Protein AF-A0A3B0TG86-F1 (afdb_monomer)

Secondary structure (DSSP, 8-state):
-TT--------S---TTT--GGG-EEEEE-SS-EEEEETTEEEEE-STT--EEEEE-TTT--EEE----HHHHHHHHHHHHHHHHHHHTTTT---

Solvent-accessible surface area (backbone atoms only — not comparable to full-atom values): 5944 Å² total; per-residue (Å²): 98,97,83,72,66,86,77,91,77,81,63,90,73,72,58,76,92,74,57,54,79,93,72,47,66,46,82,46,75,59,100,63,39,40,29,36,39,42,89,51,38,36,40,36,44,37,68,89,82,50,65,46,35,26,43,43,38,88,88,78,71,45,71,46,81,49,83,80,51,71,66,62,48,50,53,47,50,48,58,54,53,49,51,51,49,31,55,78,67,62,63,67,62,85,131

Nearest PDB structures (foldseek):
  3lxq-assembly2_B  TM=8.710E-01  e=1.175E-03  Vibrio parahaemolyticus
  1we5-assembly1_E  TM=5.448E-01  e=4.163E+00  Escherichia coli
  1we5-assembly1_D  TM=5.282E-01  e=4.411E+00  Escherichi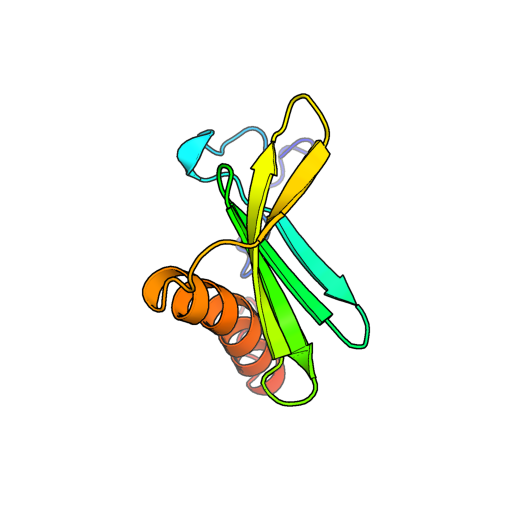a coli
  1we5-assembly1_B  TM=5.031E-01  e=5.562E+00  Escherichia coli
  2f2h-assembly1_B  TM=5.034E-01  e=6.618E+00  Escherichia coli

Structure (mmCIF, N/CA/C/O backbone):
data_AF-A0A3B0TG86-F1
#
_entry.id   AF-A0A3B0TG86-F1
#
loop_
_atom_site.group_PDB
_atom_site.id
_atom_site.type_symbol
_atom_site.label_atom_id
_atom_site.label_alt_id
_atom_site.label_comp_id
_atom_site.label_asym_id
_atom_site.label_entity_id
_atom_site.label_seq_id
_atom_site.pdbx_PDB_ins_code
_atom_site.Cartn_x
_atom_site.Cartn_y
_atom_site.Cartn_z
_atom_site.occupancy
_atom_site.B_iso_or_equiv
_atom_site.auth_seq_id
_atom_site.auth_comp_id
_atom_site.auth_asym_id
_atom_site.auth_atom_id
_atom_site.pdbx_PDB_model_num
ATOM 1 N N . GLY A 1 1 ? 4.174 14.021 -16.676 1.00 76.94 1 GLY A N 1
ATOM 2 C CA . GLY A 1 1 ? 4.950 14.457 -15.506 1.00 76.94 1 GLY A CA 1
ATOM 3 C C . GLY A 1 1 ? 5.493 15.848 -15.740 1.00 76.94 1 GLY A C 1
ATOM 4 O O . GLY A 1 1 ? 5.519 16.290 -16.882 1.00 76.94 1 GLY A O 1
ATOM 5 N N . TYR A 1 2 ? 5.921 16.524 -14.674 1.00 82.00 2 TYR A N 1
ATOM 6 C CA . TYR A 1 2 ? 6.348 17.932 -14.698 1.00 82.00 2 TYR A CA 1
ATOM 7 C C . TYR A 1 2 ? 7.473 18.255 -15.691 1.00 82.00 2 TYR A C 1
ATOM 9 O O . TYR A 1 2 ? 7.513 19.358 -16.218 1.00 82.00 2 TYR A O 1
ATOM 17 N N . LEU A 1 3 ? 8.351 17.292 -15.987 1.00 87.81 3 LEU A N 1
ATOM 18 C CA . LEU A 1 3 ? 9.476 17.475 -16.914 1.00 87.81 3 LEU A CA 1
ATOM 19 C C . LEU A 1 3 ? 9.122 17.185 -18.384 1.00 87.81 3 LEU A C 1
ATOM 21 O O . LEU A 1 3 ? 9.999 17.184 -19.236 1.00 87.81 3 LEU A O 1
ATOM 25 N N . ASN A 1 4 ? 7.851 16.893 -18.683 1.00 81.50 4 ASN A N 1
ATOM 26 C CA . ASN A 1 4 ? 7.362 16.522 -20.017 1.00 81.50 4 ASN A CA 1
ATOM 27 C C . ASN A 1 4 ? 8.100 15.335 -20.684 1.00 81.50 4 ASN A C 1
ATOM 29 O O . ASN A 1 4 ? 8.073 15.182 -21.901 1.00 81.50 4 ASN A O 1
ATOM 33 N N . TRP A 1 5 ? 8.754 14.477 -19.899 1.00 86.56 5 TRP A N 1
ATOM 34 C CA . TRP A 1 5 ? 9.401 13.268 -20.408 1.00 86.56 5 TRP A CA 1
ATOM 35 C C . TRP A 1 5 ? 8.389 12.1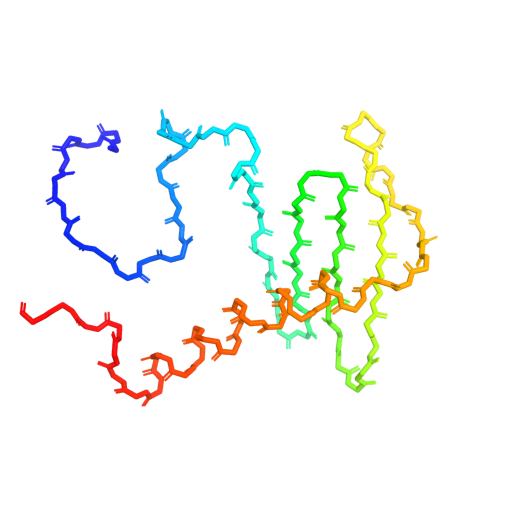45 -20.611 1.00 86.56 5 TRP A C 1
ATOM 37 O O . TRP A 1 5 ? 7.477 11.952 -19.798 1.00 86.56 5 TRP A O 1
ATOM 47 N N . THR A 1 6 ? 8.584 11.391 -21.688 1.00 81.12 6 THR A N 1
ATOM 48 C CA . THR A 1 6 ? 7.905 10.120 -21.927 1.00 81.12 6 THR A CA 1
ATOM 49 C C . THR A 1 6 ? 8.888 9.002 -21.610 1.00 81.12 6 THR A C 1
ATOM 51 O O . THR A 1 6 ? 10.047 9.049 -22.011 1.00 81.12 6 THR A O 1
ATOM 54 N N . TYR A 1 7 ? 8.454 8.044 -20.803 1.00 82.00 7 TYR A N 1
ATOM 55 C CA . TYR A 1 7 ? 9.239 6.876 -20.437 1.00 82.00 7 TYR A CA 1
ATOM 56 C C . TYR A 1 7 ? 8.277 5.736 -20.124 1.00 82.00 7 TYR A C 1
ATOM 58 O O . TYR A 1 7 ? 7.210 5.954 -19.541 1.00 82.00 7 TYR A O 1
ATOM 66 N N . GLU A 1 8 ? 8.652 4.524 -20.507 1.00 83.12 8 GLU A N 1
ATOM 67 C CA . GLU A 1 8 ? 8.038 3.330 -19.944 1.00 83.12 8 GLU A CA 1
ATOM 68 C C . GLU A 1 8 ? 8.593 3.132 -18.533 1.00 83.12 8 GLU A C 1
ATOM 70 O O . GLU A 1 8 ? 9.735 3.489 -18.251 1.00 83.12 8 GLU A O 1
ATOM 75 N N . SER A 1 9 ? 7.782 2.647 -17.597 1.00 84.94 9 SER A N 1
ATOM 76 C CA . SER A 1 9 ? 8.283 2.311 -16.263 1.00 84.94 9 SER A CA 1
ATOM 77 C C . SER A 1 9 ? 7.450 1.228 -15.610 1.00 84.94 9 SER A C 1
ATOM 79 O O . SER A 1 9 ? 6.233 1.175 -15.773 1.00 84.94 9 SER A O 1
ATOM 81 N N . TYR A 1 10 ? 8.120 0.437 -14.778 1.00 87.31 10 TYR A N 1
ATOM 82 C CA . TYR A 1 10 ? 7.504 -0.497 -13.839 1.00 87.31 10 TYR A CA 1
ATOM 83 C C . TYR A 1 10 ? 7.307 0.140 -12.455 1.00 87.31 10 TYR A C 1
ATOM 85 O O . TYR A 1 10 ? 7.273 -0.541 -11.430 1.00 87.31 10 TYR A O 1
ATOM 93 N N . PHE A 1 11 ? 7.229 1.474 -12.391 1.00 88.88 11 PHE A N 1
ATOM 94 C CA . PHE A 1 11 ? 7.077 2.175 -11.125 1.00 88.88 11 PHE A CA 1
ATOM 95 C C . PHE A 1 11 ? 5.694 1.940 -10.528 1.00 88.88 11 PHE A C 1
ATOM 97 O O . PHE A 1 11 ? 4.662 2.013 -11.190 1.00 88.88 11 PHE A O 1
ATOM 104 N N . TYR A 1 12 ? 5.679 1.725 -9.216 1.00 90.12 12 TYR A N 1
ATOM 105 C CA . TYR A 1 12 ? 4.442 1.609 -8.450 1.00 90.12 12 TYR A CA 1
ATOM 106 C C . TYR A 1 12 ? 3.786 2.982 -8.244 1.00 90.12 12 TYR A C 1
ATOM 108 O O . TYR A 1 12 ? 2.566 3.075 -8.063 1.00 90.12 12 TYR A O 1
ATOM 116 N N . GLY A 1 13 ? 4.588 4.051 -8.284 1.00 90.12 13 GLY A N 1
ATOM 117 C CA . GLY A 1 13 ? 4.118 5.430 -8.270 1.00 90.12 13 GLY A CA 1
ATOM 118 C C . GLY A 1 13 ? 3.356 5.785 -9.546 1.00 90.12 13 GLY A C 1
ATOM 119 O O . GLY A 1 13 ? 3.630 5.262 -10.621 1.00 90.12 13 GLY A O 1
ATOM 120 N N . ARG A 1 14 ? 2.387 6.692 -9.424 1.00 89.31 14 ARG A N 1
ATOM 121 C CA . ARG A 1 14 ? 1.637 7.238 -10.561 1.00 89.31 14 ARG A CA 1
ATOM 122 C C . ARG A 1 14 ? 1.829 8.750 -10.628 1.00 89.31 14 ARG A C 1
ATOM 124 O O . ARG A 1 14 ? 2.021 9.393 -9.600 1.00 89.31 14 ARG A O 1
ATOM 131 N N . ASP A 1 15 ? 1.742 9.312 -11.831 1.00 90.19 15 ASP A N 1
ATOM 132 C CA . ASP A 1 15 ? 1.763 10.764 -12.033 1.00 90.19 15 ASP A CA 1
ATOM 133 C C . ASP A 1 15 ? 0.533 11.399 -11.367 1.00 90.19 15 ASP A C 1
ATOM 135 O O . ASP A 1 15 ? -0.595 11.206 -11.825 1.00 90.19 15 ASP A O 1
ATOM 139 N N . ILE A 1 16 ? 0.753 12.157 -10.289 1.00 89.31 16 ILE A N 1
ATOM 140 C CA . ILE A 1 16 ? -0.314 12.774 -9.488 1.00 89.31 16 ILE A CA 1
ATOM 141 C C . IL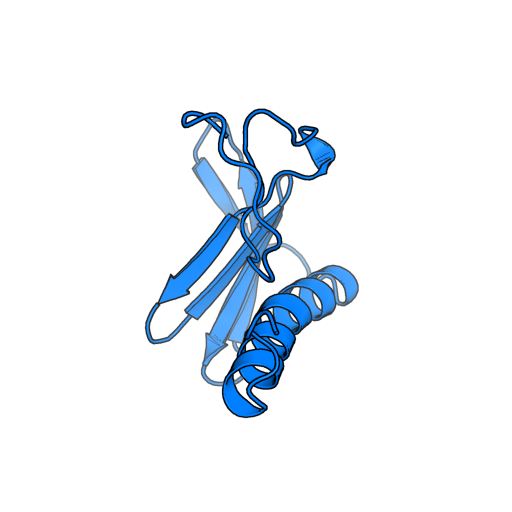E A 1 16 ? -1.207 13.716 -10.308 1.00 89.31 16 ILE A C 1
ATOM 143 O O . ILE A 1 16 ? -2.382 13.871 -9.993 1.00 89.31 16 ILE A O 1
ATOM 147 N N . ASN A 1 17 ? -0.690 14.284 -11.400 1.00 88.62 17 ASN A N 1
ATOM 148 C CA . ASN A 1 17 ? -1.463 15.163 -12.278 1.00 88.62 17 ASN A CA 1
ATOM 149 C C . ASN A 1 17 ? -2.424 14.393 -13.197 1.00 88.62 17 ASN A C 1
ATOM 151 O O . ASN A 1 17 ? -3.272 15.001 -13.844 1.00 88.62 17 ASN A O 1
ATOM 155 N N . LYS A 1 18 ? -2.266 13.067 -13.307 1.00 88.50 18 LYS A N 1
ATOM 156 C CA . LYS A 1 18 ? -3.030 12.211 -14.228 1.00 88.50 18 LYS A CA 1
ATOM 157 C C . LYS A 1 18 ? -3.955 11.218 -13.523 1.00 88.50 18 LYS A C 1
ATOM 159 O O . LYS A 1 18 ? -4.803 10.625 -14.186 1.00 88.50 18 LYS A O 1
ATOM 164 N N . ILE A 1 19 ? -3.799 11.001 -12.215 1.00 91.25 19 ILE A N 1
ATOM 165 C CA . ILE A 1 19 ? -4.646 10.062 -11.465 1.00 91.25 19 ILE A CA 1
ATOM 166 C C . ILE A 1 19 ? -6.014 10.662 -11.144 1.00 91.25 19 ILE A C 1
ATOM 168 O O . ILE A 1 19 ? -6.138 11.841 -10.818 1.00 91.25 19 ILE A O 1
ATOM 172 N N . LYS A 1 20 ? -7.054 9.825 -11.160 1.00 92.94 20 LYS A N 1
ATOM 173 C CA . LYS A 1 20 ? -8.350 10.191 -10.575 1.00 92.94 20 LYS A CA 1
ATOM 174 C C . LYS A 1 20 ? -8.279 10.044 -9.049 1.00 92.94 20 LYS A C 1
ATOM 176 O O . LYS A 1 20 ? -7.585 9.146 -8.574 1.00 92.94 20 LYS A O 1
ATOM 181 N N . PRO A 1 21 ? -9.046 10.823 -8.261 1.00 88.75 21 PRO A N 1
ATOM 182 C CA . PRO A 1 21 ? -9.044 10.711 -6.7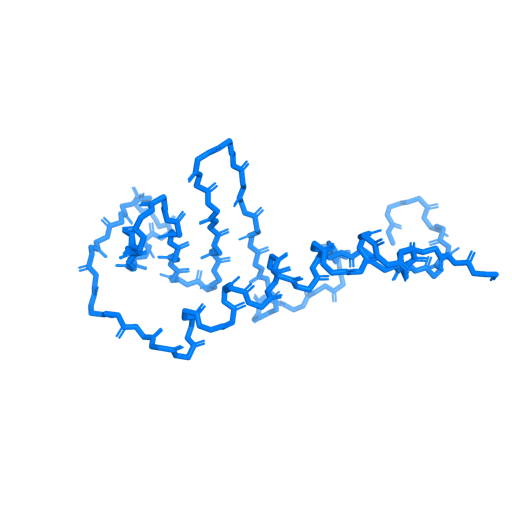98 1.00 88.75 21 PRO A CA 1
ATOM 183 C C . PRO A 1 21 ? -9.263 9.284 -6.272 1.00 88.75 21 PRO A C 1
ATOM 185 O O . PRO A 1 21 ? -8.565 8.860 -5.364 1.00 88.75 21 PRO A O 1
ATOM 188 N N . LYS A 1 22 ? -10.147 8.507 -6.911 1.00 88.94 22 LYS A N 1
ATOM 189 C CA . LYS A 1 22 ? -10.424 7.095 -6.575 1.00 88.94 22 LYS A CA 1
ATOM 190 C C . LYS A 1 22 ? -9.257 6.123 -6.808 1.00 88.94 22 LYS A C 1
ATOM 192 O O . LYS A 1 22 ? -9.324 4.958 -6.437 1.00 88.94 22 LYS A O 1
ATOM 197 N N . GLU A 1 23 ? -8.231 6.557 -7.532 1.00 90.00 23 GLU A N 1
ATOM 198 C CA . GLU A 1 23 ? -7.023 5.773 -7.805 1.00 90.00 23 GLU A CA 1
ATOM 199 C C . GLU A 1 23 ? -5.861 6.188 -6.895 1.00 90.00 23 GLU A C 1
ATOM 201 O O . GLU A 1 23 ? -4.784 5.582 -6.948 1.00 90.00 23 GLU A O 1
ATOM 206 N N . ALA A 1 24 ? -6.062 7.238 -6.091 1.00 92.88 24 ALA A N 1
ATOM 207 C CA . ALA A 1 24 ? -5.067 7.738 -5.169 1.00 92.88 24 ALA A CA 1
ATOM 208 C C . ALA A 1 24 ? -4.846 6.732 -4.040 1.00 92.88 24 ALA A C 1
ATOM 210 O O . ALA A 1 24 ? -5.776 6.193 -3.443 1.00 92.88 24 ALA A O 1
ATOM 211 N N . ARG A 1 25 ?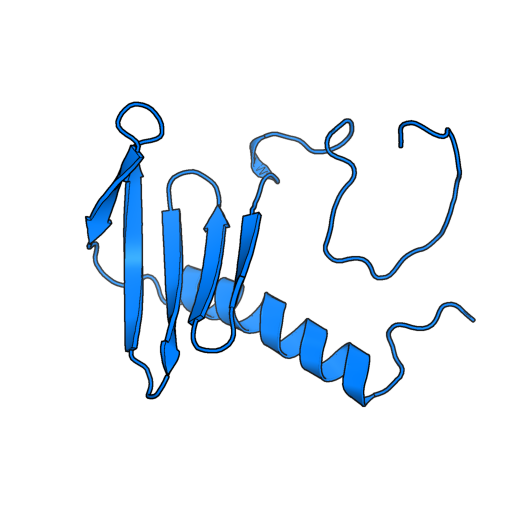 -3.573 6.492 -3.751 1.00 95.38 25 ARG A N 1
ATOM 212 C CA . ARG A 1 25 ? -3.126 5.654 -2.646 1.00 95.38 25 ARG A CA 1
ATOM 213 C C . ARG A 1 25 ? -1.744 6.100 -2.204 1.00 95.38 25 ARG A C 1
ATOM 215 O O . ARG A 1 25 ? -0.991 6.648 -3.010 1.00 95.38 25 ARG A O 1
ATOM 222 N N . ALA A 1 26 ? -1.401 5.798 -0.964 1.00 95.69 26 ALA A N 1
ATOM 223 C CA . ALA A 1 26 ? -0.049 5.904 -0.451 1.00 95.69 26 ALA A CA 1
ATOM 224 C C . ALA A 1 26 ? 0.429 4.524 0.007 1.00 95.69 26 ALA A C 1
ATOM 226 O O . ALA A 1 26 ? -0.229 3.857 0.805 1.00 95.69 26 ALA A O 1
ATOM 227 N N . LEU A 1 27 ? 1.578 4.113 -0.526 1.00 96.38 27 LEU A N 1
ATOM 228 C CA . LEU A 1 27 ? 2.340 2.964 -0.051 1.00 96.38 27 LEU A CA 1
ATOM 229 C C . LEU A 1 27 ? 3.401 3.493 0.914 1.00 96.38 27 LEU A C 1
ATOM 231 O O . LEU A 1 27 ? 4.173 4.380 0.559 1.00 96.38 27 LEU A O 1
ATOM 235 N N . ILE A 1 28 ? 3.411 2.975 2.136 1.00 94.69 28 ILE A N 1
ATOM 236 C CA . ILE A 1 28 ? 4.253 3.439 3.241 1.00 94.69 28 ILE A CA 1
ATOM 237 C C . ILE A 1 28 ? 5.0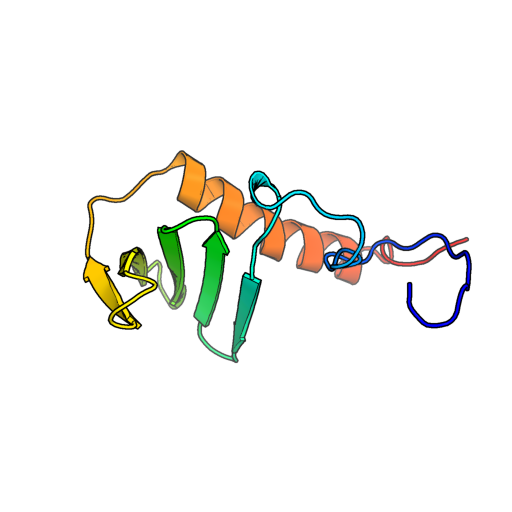75 2.247 3.718 1.00 94.69 28 ILE A C 1
ATOM 239 O O . ILE A 1 28 ? 4.544 1.153 3.873 1.00 94.69 28 ILE A O 1
ATOM 243 N N . GLY A 1 29 ? 6.372 2.417 3.939 1.00 92.62 29 GLY A N 1
ATOM 244 C CA . GLY A 1 29 ? 7.224 1.325 4.397 1.00 92.62 29 GLY A CA 1
ATOM 245 C C . GLY A 1 29 ? 8.342 1.830 5.288 1.00 92.62 29 GLY A C 1
ATOM 246 O O . GLY A 1 29 ? 8.947 2.861 5.008 1.00 92.62 29 GLY A O 1
ATOM 247 N N . ASN A 1 30 ? 8.611 1.095 6.361 1.00 90.88 30 ASN A N 1
ATOM 248 C CA . ASN A 1 30 ? 9.834 1.207 7.143 1.00 90.88 30 ASN A CA 1
ATOM 249 C C . ASN A 1 30 ? 10.392 -0.199 7.419 1.00 90.88 30 ASN A C 1
ATOM 251 O O . ASN A 1 30 ? 9.864 -1.192 6.923 1.00 90.88 30 ASN A O 1
ATOM 255 N N . TYR A 1 31 ? 11.448 -0.289 8.227 1.00 86.69 31 TYR A N 1
ATOM 256 C CA . TYR A 1 31 ? 12.133 -1.554 8.503 1.00 86.69 31 TYR A CA 1
ATOM 257 C C . TYR A 1 31 ? 11.270 -2.639 9.186 1.00 86.69 31 TYR A C 1
ATOM 259 O O . TYR A 1 31 ? 11.667 -3.799 9.188 1.00 86.69 31 TYR A O 1
ATOM 267 N N . GLN A 1 32 ? 10.109 -2.301 9.765 1.00 88.81 32 GLN A N 1
ATOM 268 C CA . GLN A 1 32 ? 9.237 -3.259 10.473 1.00 88.81 32 GLN A CA 1
ATOM 269 C C . GLN A 1 32 ? 7.810 -3.327 9.942 1.00 88.81 32 GLN A C 1
ATOM 271 O O . GLN A 1 32 ? 7.111 -4.307 10.192 1.00 88.81 32 GLN A O 1
ATOM 276 N N . LYS A 1 33 ? 7.326 -2.258 9.312 1.00 93.69 33 LYS A N 1
ATOM 277 C CA . LYS A 1 33 ? 5.918 -2.102 8.967 1.00 93.69 33 LYS A CA 1
ATOM 278 C C . LYS A 1 33 ? 5.765 -1.624 7.540 1.00 93.69 33 LYS A C 1
ATOM 280 O O . LYS A 1 33 ? 6.481 -0.734 7.085 1.00 93.69 33 LYS A O 1
ATOM 285 N N . LEU A 1 34 ? 4.766 -2.188 6.882 1.00 95.88 34 LEU A N 1
ATOM 286 C CA . LEU A 1 34 ? 4.335 -1.828 5.540 1.00 95.88 34 LEU A CA 1
ATOM 287 C C . LEU A 1 34 ? 2.877 -1.385 5.623 1.00 95.88 34 LEU A C 1
ATOM 289 O O . LEU A 1 34 ? 2.118 -1.938 6.416 1.00 95.88 34 LEU A O 1
ATOM 293 N N . GLY A 1 35 ? 2.469 -0.390 4.846 1.00 96.62 35 GLY A N 1
ATOM 294 C CA . GLY A 1 35 ? 1.128 0.158 4.950 1.00 96.62 35 GLY A CA 1
ATOM 295 C C . GLY A 1 35 ? 0.556 0.683 3.646 1.00 96.62 35 GLY A C 1
ATOM 296 O O . GLY A 1 35 ? 1.230 1.368 2.883 1.00 96.62 35 GLY A O 1
ATOM 297 N N . LEU A 1 36 ? -0.723 0.396 3.429 1.00 97.88 36 LEU A N 1
ATOM 298 C CA . LEU A 1 36 ? -1.511 0.948 2.336 1.00 97.88 36 LEU A CA 1
ATOM 299 C C . LEU A 1 36 ? -2.567 1.877 2.920 1.00 97.88 36 LEU A C 1
ATOM 301 O O . LEU A 1 36 ? -3.446 1.435 3.661 1.00 97.88 36 LEU A O 1
ATOM 305 N N . LEU A 1 37 ? -2.488 3.150 2.546 1.00 97.12 37 LEU A N 1
ATOM 306 C CA . LEU A 1 37 ? -3.569 4.111 2.713 1.00 97.12 37 LEU A CA 1
ATOM 307 C C . LEU A 1 37 ? -4.251 4.296 1.360 1.00 97.12 37 LEU A C 1
ATOM 309 O O . LEU A 1 37 ? -3.608 4.703 0.390 1.00 97.12 37 LEU A O 1
ATOM 313 N N . LYS A 1 38 ? -5.543 4.000 1.287 1.00 96.38 38 LYS A N 1
ATOM 314 C CA . LYS A 1 38 ? -6.352 4.154 0.077 1.00 96.38 38 LYS A CA 1
ATOM 315 C C . LYS A 1 38 ? -7.755 4.565 0.494 1.00 96.38 38 LYS A C 1
ATOM 317 O O . LYS A 1 38 ? -8.310 3.980 1.420 1.00 96.38 38 LYS A O 1
ATOM 322 N N . ASP A 1 39 ? -8.285 5.587 -0.167 1.00 94.06 39 ASP A N 1
ATOM 323 C CA . ASP A 1 39 ? -9.497 6.287 0.262 1.00 94.06 39 ASP A CA 1
ATOM 324 C C . ASP A 1 39 ? -9.375 6.771 1.722 1.00 94.06 39 ASP A C 1
ATOM 326 O O . ASP A 1 39 ? -8.520 7.600 2.042 1.00 94.06 39 ASP A O 1
ATOM 330 N N . ASP A 1 40 ? -10.208 6.245 2.610 1.00 95.88 40 ASP A N 1
ATOM 331 C CA . ASP A 1 40 ? -10.264 6.515 4.043 1.00 95.88 40 ASP A CA 1
ATOM 332 C C . ASP A 1 40 ? -9.866 5.285 4.880 1.00 95.88 40 ASP A C 1
ATOM 334 O O . ASP A 1 40 ? -10.129 5.214 6.078 1.00 95.88 40 ASP A O 1
ATOM 338 N N . LYS A 1 41 ? -9.199 4.310 4.255 1.00 97.69 41 LYS A N 1
ATOM 339 C CA . LYS A 1 41 ? -8.806 3.035 4.856 1.00 97.69 41 LYS A CA 1
ATOM 340 C C . LYS A 1 41 ? -7.292 2.903 4.919 1.00 97.69 41 LYS A C 1
ATOM 342 O O . LYS A 1 41 ? -6.599 3.081 3.917 1.00 97.69 41 LYS A O 1
ATOM 347 N N . ALA A 1 42 ? -6.783 2.533 6.090 1.00 97.88 42 ALA A N 1
ATOM 348 C CA . ALA A 1 42 ? -5.363 2.307 6.327 1.00 97.88 42 ALA A CA 1
ATOM 349 C C . ALA A 1 42 ? -5.113 0.883 6.837 1.00 97.88 42 ALA A C 1
ATOM 351 O O . ALA A 1 42 ? -5.546 0.516 7.930 1.00 97.88 42 ALA A O 1
ATOM 352 N N . MET A 1 43 ? -4.388 0.084 6.055 1.00 98.00 43 MET A N 1
ATOM 353 C CA . MET A 1 43 ? -3.868 -1.220 6.472 1.00 98.00 43 MET A CA 1
ATOM 354 C C . MET A 1 43 ? -2.409 -1.082 6.861 1.00 98.00 43 MET A C 1
ATOM 356 O O . MET A 1 43 ? -1.630 -0.506 6.108 1.00 98.00 43 MET A O 1
ATOM 360 N N . ILE A 1 44 ? -2.036 -1.650 8.003 1.00 96.88 44 ILE A N 1
ATOM 361 C CA . ILE A 1 44 ? -0.656 -1.728 8.470 1.00 96.88 44 ILE A CA 1
ATOM 362 C C . ILE A 1 44 ? -0.317 -3.200 8.687 1.00 96.88 44 ILE A C 1
ATOM 364 O O . ILE A 1 44 ? -0.860 -3.849 9.583 1.00 96.88 44 ILE A O 1
ATOM 368 N N . LEU A 1 45 ? 0.593 -3.710 7.866 1.00 96.00 45 LEU A N 1
ATOM 369 C CA . LEU A 1 45 ? 1.223 -5.013 8.017 1.00 96.00 45 LEU A CA 1
ATOM 370 C C . LEU A 1 45 ? 2.396 -4.867 8.987 1.00 96.00 45 LEU A C 1
ATOM 372 O O . LEU A 1 45 ? 3.273 -4.024 8.785 1.00 96.00 45 LEU A O 1
ATOM 376 N N . GLY A 1 46 ? 2.406 -5.673 10.043 1.00 91.56 46 GLY A N 1
ATOM 377 C CA . GLY A 1 46 ? 3.502 -5.737 11.006 1.00 91.56 46 GLY A CA 1
ATOM 378 C C . GLY A 1 46 ? 4.205 -7.092 11.000 1.00 91.56 46 GLY A C 1
ATOM 379 O O . GLY A 1 46 ? 3.756 -8.054 10.372 1.00 91.56 46 GLY A O 1
ATOM 380 N N . ILE A 1 47 ? 5.305 -7.179 11.746 1.00 79.81 47 ILE A N 1
ATOM 381 C CA . ILE A 1 47 ? 6.046 -8.431 11.946 1.00 79.81 47 ILE A CA 1
ATOM 382 C C . ILE A 1 47 ? 5.170 -9.417 12.748 1.00 79.81 47 ILE A C 1
ATOM 384 O O . ILE A 1 47 ? 4.375 -9.015 13.599 1.00 79.81 47 ILE A O 1
ATOM 388 N N . VAL A 1 48 ? 5.282 -10.719 12.463 1.00 76.00 48 VAL A N 1
ATOM 389 C CA . VAL A 1 48 ? 4.521 -11.805 13.124 1.00 76.00 48 VAL A CA 1
ATOM 390 C C . VAL A 1 48 ? 2.992 -11.662 13.002 1.00 76.00 48 VAL A C 1
ATOM 392 O O . VAL A 1 48 ? 2.262 -11.723 13.985 1.00 76.00 48 VAL A O 1
ATOM 395 N N . LYS A 1 49 ? 2.478 -11.477 11.777 1.00 72.62 49 LYS A N 1
ATOM 396 C CA . LYS A 1 49 ? 1.026 -11.438 11.473 1.00 72.62 49 LYS A CA 1
ATOM 397 C C . LYS A 1 49 ? 0.232 -10.391 12.279 1.00 72.62 49 LYS A C 1
ATOM 399 O O . LYS A 1 49 ? -0.982 -10.516 12.435 1.00 72.62 49 LYS A O 1
ATOM 404 N N . THR A 1 50 ? 0.887 -9.331 12.756 1.00 85.31 50 THR A N 1
ATOM 405 C CA . THR A 1 50 ? 0.251 -8.224 13.491 1.00 85.31 50 THR A CA 1
ATOM 406 C C . THR A 1 50 ? -0.385 -7.210 12.535 1.00 85.31 50 THR A C 1
ATOM 408 O O . THR A 1 50 ? -0.039 -6.029 12.507 1.00 85.31 50 THR A O 1
ATOM 411 N N . ASN A 1 51 ? -1.331 -7.679 11.722 1.00 93.38 51 ASN A N 1
ATOM 412 C CA . ASN A 1 51 ? -2.032 -6.836 10.759 1.00 93.38 51 ASN A CA 1
ATOM 413 C C . ASN A 1 51 ? -3.084 -5.995 11.483 1.00 93.38 51 ASN A C 1
ATOM 415 O O . ASN A 1 51 ? -3.911 -6.521 12.231 1.00 93.38 51 ASN A O 1
ATOM 419 N N . ASN A 1 52 ? -3.069 -4.688 11.254 1.00 96.06 52 ASN A N 1
ATOM 420 C CA . ASN A 1 52 ? -4.042 -3.770 11.825 1.00 96.06 52 ASN A CA 1
ATOM 421 C C . ASN A 1 52 ? -4.726 -2.982 10.717 1.00 96.06 52 ASN A C 1
ATOM 423 O O . ASN A 1 52 ? -4.071 -2.508 9.792 1.00 96.06 52 ASN A O 1
ATOM 427 N N . PHE A 1 53 ? -6.040 -2.828 10.847 1.00 97.94 53 PHE A N 1
ATOM 428 C CA . PHE A 1 53 ? -6.855 -2.123 9.877 1.00 97.94 53 PHE A CA 1
ATOM 429 C C . PHE A 1 53 ? -7.600 -0.977 10.549 1.00 97.94 53 PHE A C 1
ATOM 431 O O . PHE A 1 53 ? -8.165 -1.148 11.633 1.00 97.94 53 PHE A O 1
ATOM 438 N N . TYR A 1 54 ? -7.561 0.189 9.915 1.00 98.19 54 TYR A N 1
ATOM 439 C CA . TYR A 1 54 ? -8.053 1.434 10.475 1.00 98.19 54 TYR A CA 1
ATOM 440 C C . TYR A 1 54 ? -8.925 2.190 9.483 1.00 98.19 54 TYR A C 1
ATOM 442 O O . TYR A 1 54 ? -8.643 2.232 8.285 1.00 98.19 54 TYR A O 1
ATOM 450 N N . GLN A 1 55 ? -9.939 2.847 10.031 1.00 98.19 55 GLN A N 1
ATOM 451 C CA . GLN A 1 55 ? -10.634 3.958 9.406 1.00 98.19 55 GLN A CA 1
ATOM 452 C C . GLN A 1 55 ? -9.840 5.237 9.688 1.00 98.19 55 GLN A C 1
ATOM 454 O O . GLN A 1 55 ? -9.603 5.569 10.851 1.00 98.19 55 GLN A O 1
ATOM 459 N N . TRP A 1 56 ? -9.434 5.947 8.643 1.00 97.62 56 TRP A N 1
ATOM 460 C CA . TRP A 1 56 ? -8.731 7.222 8.725 1.00 97.62 56 TRP A CA 1
ATOM 461 C C . TRP A 1 56 ? -9.699 8.385 8.517 1.00 97.62 56 TRP A C 1
ATOM 463 O O . TRP A 1 56 ? -10.406 8.463 7.512 1.00 97.62 56 TRP A O 1
ATOM 473 N N . ASN A 1 57 ? -9.707 9.327 9.457 1.00 97.06 57 ASN A N 1
ATOM 474 C CA . ASN A 1 57 ? -10.417 10.586 9.298 1.00 97.06 57 ASN A CA 1
ATOM 475 C C . ASN A 1 57 ? -9.460 11.655 8.761 1.00 97.06 57 ASN A C 1
ATOM 477 O O . ASN A 1 57 ? -8.628 12.184 9.489 1.00 97.06 57 ASN A O 1
ATOM 481 N N . LYS A 1 58 ? -9.620 12.036 7.492 1.00 91.94 58 LYS A N 1
ATOM 482 C CA . LYS A 1 58 ? -8.760 13.033 6.834 1.00 91.94 58 LYS A CA 1
ATOM 483 C C . LYS A 1 58 ? -8.810 14.435 7.460 1.00 91.94 58 LYS A C 1
ATOM 485 O O . LYS A 1 58 ? -7.880 15.211 7.269 1.00 91.94 58 LYS A O 1
ATOM 490 N N . LYS A 1 59 ? -9.890 14.794 8.167 1.00 95.94 59 LYS A N 1
ATOM 491 C CA . LYS A 1 59 ? -10.032 16.119 8.797 1.00 95.94 59 LYS A CA 1
ATOM 492 C C . LYS A 1 59 ? -9.309 16.191 10.140 1.00 95.94 59 LYS A C 1
ATOM 494 O O . LYS A 1 59 ? -8.691 17.208 10.427 1.00 95.94 59 LYS A O 1
ATOM 499 N N . THR A 1 60 ? -9.402 15.134 10.950 1.00 96.81 60 THR A N 1
ATOM 500 C CA . THR A 1 60 ? -8.814 15.088 12.304 1.00 96.81 60 THR A CA 1
ATOM 501 C C . THR A 1 60 ? -7.473 14.356 12.354 1.00 96.81 60 THR A C 1
ATOM 503 O O . THR A 1 60 ? -6.761 14.451 13.346 1.00 96.81 60 THR A O 1
ATOM 506 N N . ASN A 1 61 ? -7.108 13.646 11.283 1.00 93.69 61 ASN A N 1
ATOM 507 C CA . ASN A 1 61 ? -5.979 12.714 11.194 1.00 93.69 61 ASN A CA 1
ATOM 508 C C . ASN A 1 61 ? -6.028 11.543 12.184 1.00 93.69 61 ASN A C 1
ATOM 510 O O . ASN A 1 61 ? -5.036 10.839 12.370 1.00 93.69 61 ASN A O 1
ATOM 514 N N . GLU A 1 62 ? -7.185 11.290 12.782 1.00 97.12 62 GLU A N 1
ATOM 515 C CA . GLU A 1 62 ? -7.371 10.163 13.685 1.00 97.12 62 GLU A CA 1
ATOM 516 C C . GLU A 1 62 ? -7.500 8.850 12.908 1.00 97.12 62 GLU A C 1
ATOM 518 O O . GLU A 1 62 ? -8.006 8.803 11.782 1.00 97.12 62 GLU A O 1
ATOM 523 N N . MET A 1 63 ? -7.051 7.766 13.541 1.00 96.69 63 MET A N 1
ATOM 524 C CA . MET A 1 63 ? -7.194 6.405 13.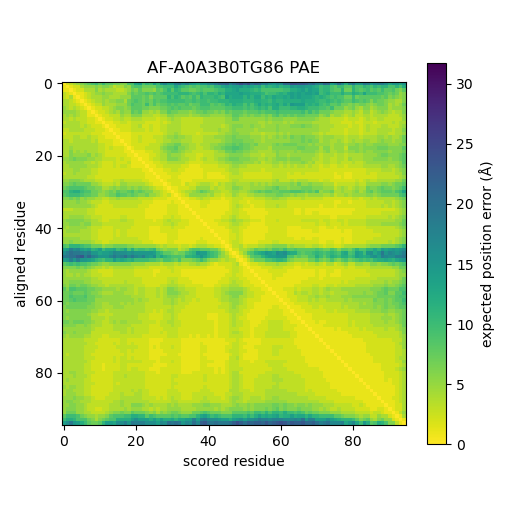039 1.00 96.69 63 MET A CA 1
ATOM 525 C C . MET A 1 63 ? -7.935 5.555 14.063 1.00 96.69 63 MET A C 1
ATOM 527 O O . MET A 1 63 ? -7.439 5.318 15.165 1.00 96.69 63 MET A O 1
ATOM 531 N N . THR A 1 64 ? -9.105 5.051 13.688 1.00 97.81 64 THR A N 1
ATOM 532 C CA . THR A 1 64 ? -9.908 4.165 14.536 1.00 97.81 64 THR A CA 1
ATOM 533 C C . THR A 1 64 ? -9.782 2.740 14.032 1.00 97.81 64 THR A C 1
ATOM 535 O O . THR A 1 64 ? -9.981 2.479 12.848 1.00 97.81 64 THR A O 1
ATOM 538 N N . LYS A 1 65 ? -9.433 1.799 14.914 1.00 97.69 65 LYS A N 1
ATOM 539 C CA . LYS A 1 65 ? -9.296 0.390 14.532 1.00 97.69 65 LYS A CA 1
ATOM 540 C C . LYS A 1 65 ? -10.660 -0.176 14.131 1.00 97.69 65 LYS A C 1
ATOM 542 O O . LYS A 1 65 ? -11.636 -0.001 14.854 1.00 97.69 65 LYS A O 1
ATOM 547 N N . ILE A 1 66 ? -10.708 -0.874 13.002 1.00 98.12 66 ILE A N 1
ATOM 548 C CA . ILE A 1 66 ? -11.919 -1.491 12.449 1.00 98.12 66 ILE A CA 1
ATOM 549 C C . ILE A 1 66 ? -11.709 -2.989 12.209 1.00 98.12 66 ILE A C 1
ATOM 551 O O . ILE A 1 66 ? -10.592 -3.507 12.298 1.00 98.12 66 ILE A O 1
ATOM 555 N N . LYS A 1 67 ? -12.802 -3.710 11.931 1.00 97.50 67 LYS A N 1
ATOM 556 C CA . LYS A 1 67 ? -12.752 -5.139 11.602 1.00 97.50 67 LYS A CA 1
ATOM 557 C C . LYS A 1 67 ? -11.973 -5.350 10.304 1.00 97.50 67 LYS A C 1
ATOM 559 O O . LYS A 1 67 ? -12.212 -4.639 9.336 1.00 97.50 67 LYS A O 1
ATOM 564 N N . MET A 1 68 ? -11.091 -6.350 10.303 1.00 97.25 68 MET A N 1
ATOM 565 C CA . MET A 1 68 ? -10.279 -6.742 9.149 1.00 97.25 68 MET A CA 1
ATOM 566 C C . MET A 1 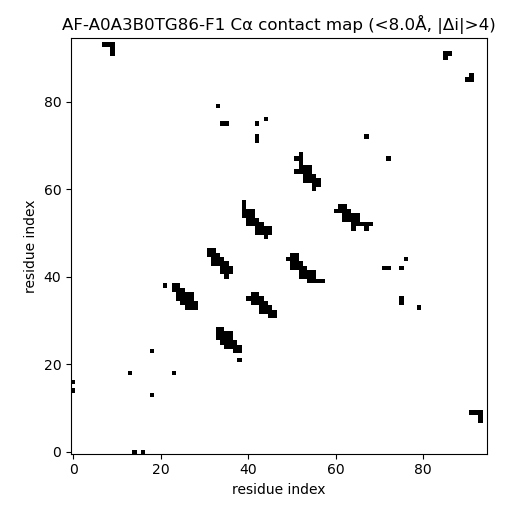68 ? -11.133 -6.974 7.895 1.00 97.25 68 MET A C 1
ATOM 568 O O . MET A 1 68 ? -12.178 -7.622 7.963 1.00 97.25 68 MET A O 1
ATOM 572 N N . ASP A 1 69 ? -10.644 -6.476 6.764 1.00 97.75 69 ASP A N 1
ATOM 573 C CA . ASP A 1 69 ? -11.160 -6.760 5.428 1.00 97.75 69 ASP A CA 1
ATOM 574 C C . ASP A 1 69 ? -10.106 -7.581 4.677 1.00 97.75 69 ASP A C 1
ATOM 576 O O . ASP A 1 69 ? -9.037 -7.073 4.327 1.00 97.75 69 ASP A O 1
ATOM 580 N N . ASP A 1 70 ? -10.399 -8.860 4.447 1.00 97.06 70 ASP A N 1
ATOM 581 C CA . ASP A 1 70 ? -9.464 -9.793 3.814 1.00 97.06 70 ASP A CA 1
ATOM 582 C C . ASP A 1 70 ? -9.132 -9.407 2.369 1.00 97.06 70 ASP A C 1
ATOM 584 O O . ASP A 1 70 ? -8.044 -9.722 1.881 1.00 97.06 70 ASP A O 1
ATOM 588 N N . THR A 1 71 ? -10.037 -8.710 1.678 1.00 97.88 71 THR A N 1
ATOM 589 C CA . THR A 1 71 ? -9.790 -8.236 0.312 1.00 97.88 71 THR A CA 1
ATOM 590 C C . THR A 1 71 ? -8.769 -7.109 0.337 1.00 97.88 71 THR A C 1
ATOM 592 O O . THR A 1 71 ? -7.769 -7.168 -0.379 1.00 97.88 71 THR A O 1
ATOM 595 N N . PHE A 1 72 ? -8.964 -6.128 1.222 1.00 97.81 72 PHE A N 1
ATOM 596 C CA . PHE A 1 72 ? -8.028 -5.016 1.396 1.00 97.81 72 PHE A CA 1
ATOM 597 C C . PHE A 1 72 ? -6.671 -5.486 1.943 1.00 97.81 72 PHE A C 1
ATOM 599 O O . PHE A 1 72 ? -5.619 -4.982 1.544 1.00 97.81 72 PHE A O 1
ATOM 606 N N . LEU A 1 73 ? -6.668 -6.495 2.819 1.00 97.50 73 LEU A N 1
ATOM 607 C CA . LEU A 1 73 ? -5.449 -7.140 3.300 1.00 97.50 73 LEU A CA 1
ATOM 608 C C . LEU A 1 73 ? -4.670 -7.792 2.152 1.00 97.50 73 LEU A C 1
ATOM 610 O O . LEU A 1 73 ? -3.473 -7.543 2.012 1.00 97.50 73 LEU A O 1
ATOM 614 N N . LYS A 1 74 ? -5.338 -8.590 1.309 1.00 97.44 74 LYS A N 1
ATOM 615 C CA . LYS A 1 74 ? -4.709 -9.229 0.142 1.00 97.44 74 LYS A CA 1
ATOM 616 C C . LYS A 1 74 ? -4.207 -8.202 -0.872 1.00 97.44 74 LYS A C 1
ATOM 618 O O . LYS A 1 74 ? -3.104 -8.372 -1.379 1.00 97.44 74 LYS A O 1
ATOM 623 N N . GLU A 1 75 ? -4.965 -7.134 -1.124 1.00 97.31 75 GLU A N 1
ATOM 624 C CA . GLU A 1 75 ? -4.520 -6.009 -1.960 1.00 97.31 75 GLU A CA 1
ATOM 625 C C . GLU A 1 75 ? -3.258 -5.349 -1.382 1.00 97.31 75 GLU A C 1
ATOM 627 O O . GLU A 1 75 ? -2.298 -5.088 -2.100 1.00 97.31 75 GLU A O 1
ATOM 632 N N . THR A 1 76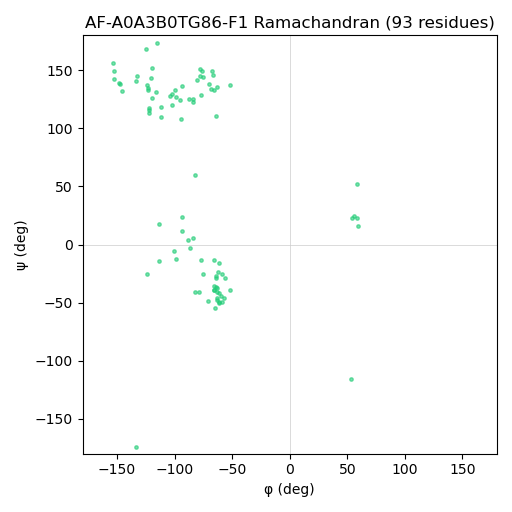 ? -3.220 -5.123 -0.068 1.00 97.19 76 THR A N 1
ATOM 633 C CA . THR A 1 76 ? -2.051 -4.526 0.589 1.00 97.19 76 THR A CA 1
ATOM 634 C C . THR A 1 76 ? -0.825 -5.426 0.451 1.00 97.19 76 THR A C 1
ATOM 636 O O . THR A 1 76 ? 0.241 -4.959 0.062 1.00 97.19 76 THR A O 1
ATOM 639 N N . ILE A 1 77 ? -0.973 -6.726 0.725 1.00 96.25 77 ILE A N 1
ATOM 640 C CA . ILE A 1 77 ? 0.106 -7.715 0.601 1.00 96.25 77 ILE A CA 1
ATOM 641 C C . ILE A 1 77 ? 0.599 -7.811 -0.847 1.00 96.25 77 ILE A C 1
ATOM 643 O O . ILE A 1 77 ? 1.809 -7.868 -1.068 1.00 96.25 77 ILE A O 1
ATOM 647 N N . SER A 1 78 ? -0.307 -7.795 -1.830 1.00 96.75 78 SER A N 1
ATOM 648 C CA . SER A 1 78 ? 0.061 -7.968 -3.235 1.00 96.75 78 SER A CA 1
ATOM 649 C C . SER A 1 78 ? 0.951 -6.837 -3.743 1.00 96.75 78 SER A C 1
ATOM 651 O O . SER A 1 78 ? 1.890 -7.120 -4.485 1.00 96.75 78 SER A O 1
ATOM 653 N N . TYR A 1 79 ? 0.747 -5.588 -3.304 1.00 96.50 79 TYR A N 1
ATOM 654 C CA . TYR A 1 79 ? 1.642 -4.480 -3.659 1.00 96.50 79 TYR A CA 1
ATOM 655 C C . TYR A 1 79 ? 3.092 -4.753 -3.250 1.00 96.50 79 TYR A C 1
ATOM 657 O O . TYR A 1 79 ? 3.998 -4.568 -4.058 1.00 96.50 79 TYR A O 1
ATOM 665 N N . TYR A 1 80 ? 3.323 -5.227 -2.026 1.00 94.81 80 TYR A N 1
ATOM 666 C CA . TYR A 1 80 ? 4.683 -5.456 -1.534 1.00 94.81 80 TYR A CA 1
ATOM 667 C C . TYR A 1 80 ? 5.288 -6.757 -2.059 1.00 94.81 80 TYR A C 1
ATOM 669 O O . TYR A 1 80 ? 6.446 -6.762 -2.462 1.00 94.81 80 TYR A O 1
ATOM 677 N N . GLN A 1 81 ? 4.510 -7.841 -2.117 1.00 94.69 81 GLN A N 1
ATOM 678 C CA . GLN A 1 81 ? 4.997 -9.122 -2.637 1.00 94.69 81 GLN A CA 1
ATOM 679 C C . GLN A 1 81 ? 5.318 -9.058 -4.128 1.00 94.69 81 GLN A C 1
ATOM 681 O O . GLN A 1 81 ? 6.313 -9.628 -4.559 1.00 94.69 81 GLN A O 1
ATOM 686 N N . SER A 1 82 ? 4.507 -8.352 -4.922 1.00 95.62 82 SER A N 1
ATOM 687 C CA . SER A 1 82 ? 4.824 -8.164 -6.340 1.00 95.62 82 SER A CA 1
ATOM 688 C C . SER A 1 82 ? 6.083 -7.318 -6.521 1.00 95.62 82 SER A C 1
ATOM 690 O O . SER A 1 82 ? 6.905 -7.659 -7.363 1.00 95.62 82 SER A O 1
ATOM 692 N N . ALA A 1 83 ? 6.279 -6.271 -5.710 1.00 93.75 83 ALA A N 1
ATOM 693 C CA . ALA A 1 83 ? 7.477 -5.440 -5.797 1.00 93.75 83 ALA A CA 1
ATOM 694 C C . ALA A 1 83 ? 8.739 -6.252 -5.470 1.00 93.75 83 ALA A C 1
ATOM 696 O O . ALA A 1 83 ? 9.714 -6.206 -6.218 1.00 93.75 83 ALA A O 1
ATOM 697 N N . ASP A 1 84 ? 8.685 -7.039 -4.393 1.00 93.69 84 ASP A N 1
ATOM 698 C CA . ASP A 1 84 ? 9.744 -7.962 -3.992 1.00 93.69 84 ASP A CA 1
ATOM 699 C C . ASP A 1 84 ? 10.051 -8.990 -5.090 1.00 93.69 84 ASP A C 1
ATOM 701 O O . ASP A 1 84 ? 11.200 -9.141 -5.506 1.00 93.69 84 ASP A O 1
ATOM 705 N N . TYR A 1 85 ? 9.012 -9.635 -5.626 1.00 95.56 85 TYR A N 1
ATOM 706 C CA . TYR A 1 85 ? 9.143 -10.629 -6.684 1.00 95.56 85 TYR A CA 1
ATOM 707 C C . TYR A 1 85 ? 9.761 -10.040 -7.954 1.00 95.56 85 TYR A C 1
ATOM 709 O O . TYR A 1 85 ? 10.724 -10.594 -8.487 1.00 95.56 85 TYR A O 1
ATOM 717 N N . LEU A 1 86 ? 9.237 -8.913 -8.446 1.00 94.38 86 LEU A N 1
ATOM 718 C CA . LEU A 1 86 ? 9.732 -8.282 -9.669 1.00 94.38 86 LEU A CA 1
ATOM 719 C C . LEU A 1 86 ? 11.188 -7.831 -9.512 1.00 94.38 86 LEU A C 1
ATOM 721 O O . LEU A 1 86 ? 11.974 -7.959 -10.452 1.00 94.38 86 LEU A O 1
ATOM 725 N N . PHE A 1 87 ? 11.559 -7.333 -8.331 1.00 92.62 87 PHE A N 1
ATOM 726 C CA . PHE A 1 87 ? 12.929 -6.935 -8.035 1.00 92.62 87 PHE A CA 1
ATOM 727 C C . PHE A 1 87 ? 13.885 -8.135 -8.046 1.00 92.62 87 PHE A C 1
ATOM 729 O O . PHE A 1 87 ? 14.849 -8.140 -8.812 1.00 92.62 87 PHE A O 1
ATOM 736 N N . HIS A 1 88 ? 13.589 -9.181 -7.269 1.00 95.62 88 HIS A N 1
ATOM 737 C CA . HIS A 1 88 ? 14.452 -10.361 -7.153 1.00 95.62 88 HIS A CA 1
ATOM 738 C C . HIS A 1 88 ? 14.589 -11.146 -8.462 1.00 95.62 88 HIS A C 1
ATOM 740 O O . HIS A 1 88 ? 15.626 -11.757 -8.708 1.00 95.62 88 HIS A O 1
ATOM 746 N N . ASN A 1 89 ? 13.573 -11.101 -9.325 1.00 95.19 89 ASN A N 1
ATOM 747 C CA . ASN A 1 89 ? 13.586 -11.792 -10.614 1.00 95.19 89 ASN A CA 1
ATOM 748 C C . ASN A 1 89 ? 14.085 -10.913 -11.775 1.00 95.19 89 ASN A C 1
ATOM 750 O O . ASN A 1 89 ? 13.952 -11.305 -12.930 1.00 95.19 89 ASN A O 1
ATOM 754 N N . ASN A 1 90 ? 14.670 -9.737 -11.504 1.00 92.06 90 ASN A N 1
ATOM 755 C CA . ASN A 1 90 ? 15.155 -8.798 -12.528 1.00 92.06 90 ASN A CA 1
ATOM 756 C C . ASN A 1 90 ? 14.077 -8.316 -13.524 1.00 92.06 90 ASN A C 1
ATOM 758 O O . ASN A 1 90 ? 14.411 -7.844 -14.610 1.00 92.06 90 ASN A O 1
ATOM 762 N N . LEU A 1 91 ? 12.797 -8.380 -13.152 1.00 91.38 91 LEU A N 1
ATOM 763 C CA . LEU A 1 91 ? 11.656 -8.015 -14.002 1.00 91.38 91 LEU A CA 1
ATOM 764 C C . LEU A 1 91 ? 11.309 -6.518 -13.943 1.00 91.38 91 LEU A C 1
ATOM 766 O O . LEU A 1 91 ? 10.425 -6.060 -14.655 1.00 91.38 91 LEU A O 1
ATOM 770 N N . MET A 1 92 ? 12.008 -5.742 -13.110 1.00 87.50 92 MET A N 1
ATOM 771 C CA . MET A 1 92 ? 11.866 -4.278 -13.022 1.00 87.50 92 MET A CA 1
ATOM 772 C C . MET A 1 92 ? 12.700 -3.518 -14.071 1.00 87.50 92 MET A C 1
ATOM 774 O O . MET A 1 92 ? 12.789 -2.291 -14.013 1.00 87.50 92 MET A O 1
ATOM 778 N N . LYS A 1 93 ? 13.355 -4.226 -14.997 1.00 83.81 93 LYS A N 1
ATOM 779 C CA . LYS A 1 93 ? 14.215 -3.644 -16.034 1.00 83.81 93 LYS A CA 1
ATOM 780 C C . LYS A 1 93 ? 13.414 -3.418 -17.314 1.00 83.81 93 LYS A C 1
ATOM 782 O O . LYS A 1 93 ? 12.635 -4.273 -17.720 1.00 83.81 93 LYS A O 1
ATOM 787 N N . ILE A 1 94 ? 13.616 -2.263 -17.936 1.00 76.94 94 ILE A N 1
ATOM 788 C CA . ILE A 1 94 ? 13.105 -1.967 -19.277 1.00 76.94 94 ILE A CA 1
ATOM 789 C C . ILE A 1 94 ? 14.174 -2.470 -20.250 1.00 76.94 94 ILE A C 1
ATOM 791 O O . ILE A 1 94 ? 15.345 -2.127 -20.071 1.00 76.94 94 ILE A O 1
ATOM 795 N N . ASN A 1 95 ? 13.781 -3.332 -21.189 1.00 63.62 95 ASN A N 1
ATOM 796 C CA . ASN A 1 95 ? 14.660 -3.844 -22.245 1.00 63.62 95 ASN A CA 1
ATOM 797 C C . ASN A 1 95 ? 14.755 -2.857 -23.406 1.00 63.62 95 ASN A C 1
ATOM 799 O O . ASN A 1 95 ? 13.731 -2.197 -23.685 1.00 63.62 95 ASN A O 1
#

Radius of gyration: 15.38 Å; Cα contacts (8 Å, |Δi|>4): 105; chains: 1; bounding box: 28×30×37 Å

Organism: NCBI:txid652676

Mean predicted aligned error: 4.32 Å

Sequence (95 aa):
GYLNWTYESYFYGRDINKIKPKEARALIGNYQKLGLLKDDKAMILGIVKTNNFYQWNKKTNEMTKIKMDDTFLKETISYYQSADYLFHNNLMKIN

Foldseek 3Di:
DVVPDDDDFPDPDDDPVPDDLQRDWDWDDDPFWTWIDGDQKIWIQGPPRPIWIWGADPVVRDTDTDDDDVVVVVVRVCVVVVVVVCVVVVVRDDD

pLDDT: mean 92.03, std 6.55, range [63.62, 98.19]